Protein AF-A0A845S7J1-F1 (afdb_monomer_lite)

Secondary structure (DSSP, 8-state):
--S-EEEEEE-GGGHHHHHHHHHHHHTSGGGGGSEEEEEESS--HHHHHHHTTTSSEEEE----S---HHHHTT-GGGHHHHHGGGHHHH-

Structure (mmCIF, N/CA/C/O backbone):
data_AF-A0A845S7J1-F1
#
_entry.id   AF-A0A845S7J1-F1
#
loop_
_atom_site.group_PDB
_atom_site.id
_atom_site.type_symbol
_atom_site.label_atom_id
_atom_site.label_alt_id
_atom_site.label_comp_id
_atom_site.label_asym_id
_atom_site.label_entity_id
_atom_site.label_seq_id
_atom_site.pdbx_PDB_ins_code
_atom_site.Cartn_x
_atom_site.Cartn_y
_atom_site.Cartn_z
_atom_site.occupancy
_atom_site.B_iso_or_equiv
_atom_site.auth_seq_id
_atom_site.auth_comp_id
_atom_site.auth_asym_id
_atom_site.auth_atom_id
_atom_site.pdbx_PDB_model_num
ATOM 1 N N . MET A 1 1 ? -6.052 -11.905 6.549 1.00 76.06 1 MET A N 1
ATOM 2 C CA . MET A 1 1 ? -6.646 -10.753 5.843 1.00 76.06 1 MET A CA 1
ATOM 3 C C . MET A 1 1 ? -8.081 -10.603 6.318 1.00 76.06 1 MET A C 1
ATOM 5 O O . MET A 1 1 ? -8.674 -11.620 6.658 1.00 76.06 1 MET A O 1
ATOM 9 N N . LYS A 1 2 ? -8.598 -9.377 6.439 1.00 88.88 2 LYS A N 1
ATOM 10 C CA . LYS A 1 2 ? -10.020 -9.145 6.760 1.00 88.88 2 LYS A CA 1
ATOM 11 C C . LYS A 1 2 ? -10.878 -9.372 5.506 1.00 88.88 2 LYS A C 1
ATOM 13 O O . LYS A 1 2 ? -10.332 -9.410 4.407 1.00 88.88 2 LYS A O 1
ATOM 18 N N . ASP A 1 3 ? -12.200 -9.431 5.658 1.00 90.50 3 ASP A N 1
ATOM 19 C CA . ASP A 1 3 ? -13.141 -9.657 4.543 1.00 90.50 3 ASP A CA 1
ATOM 20 C C . ASP A 1 3 ? -13.065 -8.592 3.440 1.00 90.50 3 ASP A C 1
ATOM 22 O O . ASP A 1 3 ? -13.426 -8.838 2.291 1.00 90.50 3 ASP A O 1
ATOM 26 N N . ARG A 1 4 ? -12.607 -7.384 3.786 1.00 93.81 4 ARG A N 1
ATOM 27 C CA . ARG A 1 4 ? -12.465 -6.256 2.864 1.00 93.81 4 ARG A CA 1
ATOM 28 C C . ARG A 1 4 ? -11.031 -5.763 2.857 1.00 93.81 4 ARG A C 1
ATOM 30 O O . ARG A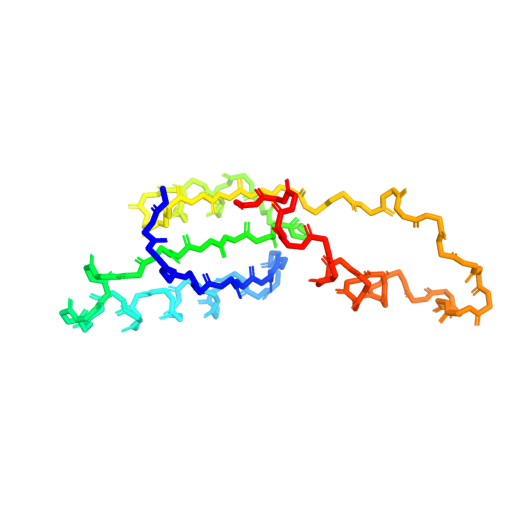 1 4 ? -10.414 -5.617 3.916 1.00 93.81 4 ARG A O 1
ATOM 37 N N . ALA A 1 5 ? -10.541 -5.418 1.672 1.00 95.00 5 ALA A N 1
ATOM 38 C CA . ALA A 1 5 ? -9.241 -4.795 1.511 1.00 95.00 5 ALA A CA 1
ATOM 39 C C . ALA A 1 5 ? -9.287 -3.564 0.611 1.00 95.00 5 ALA A C 1
ATOM 41 O O . ALA A 1 5 ? -9.996 -3.531 -0.393 1.00 95.00 5 ALA A O 1
ATOM 42 N N . ILE A 1 6 ? -8.494 -2.567 0.989 1.00 95.75 6 ILE A N 1
ATOM 43 C CA . ILE A 1 6 ? -8.181 -1.398 0.175 1.00 95.75 6 ILE A CA 1
ATOM 44 C C . ILE A 1 6 ? -6.778 -1.629 -0.373 1.00 95.75 6 ILE A C 1
ATOM 46 O O . ILE A 1 6 ? -5.827 -1.759 0.399 1.00 95.75 6 ILE A O 1
ATOM 50 N N . VAL A 1 7 ? -6.656 -1.694 -1.697 1.00 94.75 7 VAL A N 1
ATOM 51 C CA . VAL A 1 7 ? -5.368 -1.879 -2.370 1.00 94.75 7 VAL A CA 1
ATOM 52 C C . VAL A 1 7 ? -4.977 -0.592 -3.081 1.00 94.75 7 VAL A C 1
ATOM 54 O O . VAL A 1 7 ? -5.769 -0.056 -3.856 1.00 94.75 7 VAL A O 1
ATOM 57 N N . SER A 1 8 ? -3.755 -0.119 -2.845 1.00 94.69 8 SER A N 1
ATOM 58 C CA . SER A 1 8 ? -3.164 1.003 -3.582 1.00 94.69 8 SER A CA 1
ATOM 59 C C . SER A 1 8 ? -1.838 0.593 -4.222 1.00 94.69 8 SER A C 1
ATOM 61 O O . SER A 1 8 ? -1.165 -0.316 -3.738 1.00 94.69 8 SER A O 1
ATOM 63 N N . LEU A 1 9 ? -1.467 1.257 -5.315 1.00 92.25 9 LEU A N 1
ATOM 64 C CA . LEU A 1 9 ? -0.185 1.090 -5.997 1.00 92.25 9 LEU A CA 1
ATOM 65 C C . LEU A 1 9 ? 0.522 2.438 -6.044 1.00 92.25 9 LEU A C 1
ATOM 67 O O . LEU A 1 9 ? -0.078 3.431 -6.453 1.00 92.25 9 LEU A O 1
ATOM 71 N N . ALA A 1 10 ? 1.798 2.461 -5.671 1.00 92.75 10 ALA A N 1
ATOM 72 C CA . ALA A 1 10 ? 2.626 3.654 -5.780 1.00 92.75 10 ALA A CA 1
ATOM 73 C C . ALA A 1 10 ? 4.088 3.296 -6.053 1.00 92.75 10 ALA A C 1
ATOM 75 O O . ALA A 1 10 ? 4.544 2.185 -5.774 1.00 92.75 10 ALA A O 1
ATOM 76 N N . ASP A 1 11 ? 4.812 4.276 -6.580 1.00 93.81 11 ASP A N 1
ATOM 77 C CA . ASP A 1 11 ? 6.267 4.308 -6.617 1.00 93.81 11 ASP A CA 1
ATOM 78 C C . ASP A 1 11 ? 6.787 5.401 -5.666 1.00 93.81 11 ASP A C 1
ATOM 80 O O . ASP A 1 11 ? 6.019 6.111 -5.006 1.00 93.81 11 ASP A O 1
ATOM 84 N N . SER A 1 12 ? 8.108 5.553 -5.607 1.00 96.06 12 SER A N 1
ATOM 85 C CA . SER A 1 12 ? 8.763 6.529 -4.733 1.00 96.06 12 SER A CA 1
ATOM 86 C C . SER A 1 12 ? 8.373 7.990 -4.973 1.00 96.06 12 SER A C 1
ATOM 88 O O . SER A 1 12 ? 8.487 8.785 -4.038 1.00 96.06 12 SER A O 1
ATOM 90 N N . LYS A 1 13 ? 7.884 8.365 -6.165 1.00 96.81 13 LYS A N 1
ATOM 91 C CA . LYS A 1 13 ? 7.471 9.749 -6.466 1.00 96.81 13 LYS A CA 1
ATOM 92 C C . LYS A 1 13 ? 6.147 10.112 -5.806 1.00 96.81 13 LYS A C 1
ATOM 94 O O . LYS A 1 13 ? 5.914 11.281 -5.518 1.00 96.81 13 LYS A O 1
ATOM 99 N N . TYR A 1 14 ? 5.292 9.119 -5.573 1.00 96.44 14 TYR A N 1
ATOM 100 C CA . TYR A 1 14 ? 3.970 9.292 -4.969 1.00 96.44 14 TYR A CA 1
ATOM 101 C C . TYR A 1 14 ? 3.921 8.858 -3.501 1.00 96.44 14 TYR A C 1
ATOM 103 O O . TYR A 1 14 ? 2.838 8.781 -2.925 1.00 96.44 14 TYR A O 1
ATOM 111 N N . PHE A 1 15 ? 5.074 8.581 -2.886 1.00 97.81 15 PHE A N 1
ATOM 112 C CA . PHE A 1 15 ? 5.143 8.071 -1.519 1.00 97.81 15 PHE A CA 1
ATOM 113 C C . PHE A 1 15 ? 4.428 8.965 -0.504 1.00 97.81 15 PHE A C 1
ATOM 115 O O . PHE A 1 15 ? 3.618 8.450 0.257 1.00 97.81 15 PHE A O 1
ATOM 122 N N . GLU A 1 16 ? 4.677 10.277 -0.513 1.00 98.06 16 GLU A N 1
ATOM 123 C CA . GLU A 1 16 ? 4.057 11.185 0.464 1.00 98.06 16 GLU A CA 1
ATOM 124 C C . GLU A 1 16 ? 2.529 11.165 0.351 1.00 98.06 16 GLU A C 1
ATOM 126 O O . GLU A 1 16 ? 1.833 11.004 1.349 1.00 98.06 16 GLU A O 1
ATOM 131 N N . LEU A 1 17 ? 2.004 11.184 -0.879 1.00 98.31 17 LEU A N 1
ATOM 132 C CA . LEU A 1 17 ? 0.566 11.078 -1.129 1.00 98.31 17 LEU A CA 1
ATOM 133 C C . LEU A 1 17 ? -0.001 9.735 -0.648 1.00 98.31 17 LEU A C 1
ATOM 135 O O . LEU A 1 17 ? -1.088 9.686 -0.074 1.00 98.31 17 LEU A O 1
ATOM 139 N N . LEU A 1 18 ? 0.722 8.635 -0.880 1.00 98.31 18 LEU A N 1
ATOM 140 C CA . LEU A 1 18 ? 0.313 7.319 -0.395 1.00 98.31 18 LEU A CA 1
ATOM 141 C C . LEU A 1 18 ? 0.310 7.268 1.139 1.00 98.31 18 LEU A C 1
ATOM 143 O O . LEU A 1 18 ? -0.618 6.723 1.736 1.00 98.31 18 LEU A O 1
ATOM 147 N N . ASN A 1 19 ? 1.344 7.815 1.770 1.00 98.44 19 ASN A N 1
ATOM 148 C CA . ASN A 1 19 ? 1.501 7.824 3.215 1.00 98.44 19 ASN A CA 1
ATOM 149 C C . ASN A 1 19 ? 0.391 8.650 3.887 1.00 98.44 19 ASN A C 1
ATOM 151 O O . ASN A 1 19 ? -0.247 8.158 4.818 1.00 98.44 19 ASN A O 1
ATOM 155 N N . GLU A 1 20 ? 0.083 9.838 3.357 1.00 98.38 20 GLU A N 1
ATOM 156 C CA . GLU A 1 20 ? -1.037 10.665 3.826 1.00 98.38 20 GLU A CA 1
ATOM 157 C C . GLU A 1 20 ? -2.398 9.994 3.607 1.00 98.38 20 GLU A C 1
ATOM 159 O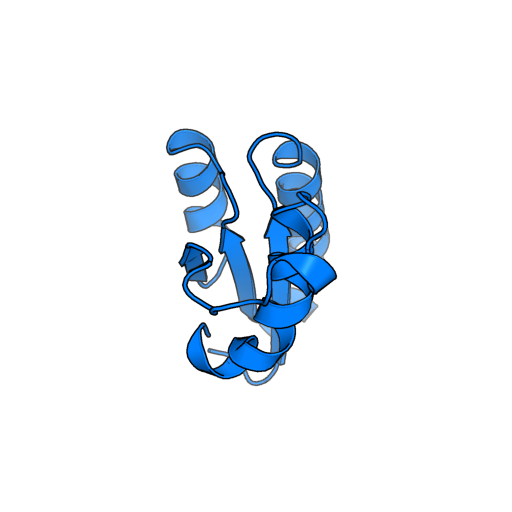 O . GLU A 1 20 ? -3.262 10.054 4.483 1.00 98.38 20 GLU A O 1
ATOM 164 N N . LEU A 1 21 ? -2.600 9.304 2.478 1.00 98.25 21 LEU A N 1
ATOM 165 C CA . LEU A 1 21 ? -3.820 8.529 2.235 1.00 98.25 21 LEU A CA 1
ATOM 166 C C . LEU A 1 21 ? -4.013 7.445 3.304 1.00 98.25 21 LEU A C 1
ATOM 168 O O . LEU A 1 21 ? -5.120 7.268 3.812 1.00 98.25 21 LEU A O 1
ATOM 172 N N . ILE A 1 22 ? -2.950 6.719 3.650 1.00 98.25 22 ILE A N 1
ATOM 173 C CA . ILE A 1 22 ? -3.003 5.675 4.679 1.00 98.25 22 ILE A CA 1
ATOM 174 C C . ILE A 1 22 ? -3.323 6.289 6.041 1.00 98.25 22 ILE A C 1
ATOM 176 O O . ILE A 1 22 ? -4.210 5.786 6.729 1.00 98.25 22 ILE A O 1
ATOM 180 N N . ASP A 1 23 ? -2.666 7.391 6.404 1.00 98.38 23 ASP A N 1
ATOM 181 C CA . ASP A 1 23 ? -2.931 8.094 7.664 1.00 98.38 23 ASP A CA 1
ATOM 182 C C . ASP A 1 23 ? -4.373 8.620 7.726 1.00 98.38 23 ASP A C 1
ATOM 184 O O . ASP A 1 23 ? -5.045 8.486 8.751 1.00 98.38 23 ASP A O 1
ATOM 188 N N . SER A 1 24 ? -4.895 9.126 6.605 1.00 98.25 24 SER A N 1
ATOM 189 C CA . SER A 1 24 ? -6.294 9.532 6.480 1.00 98.25 24 SER A CA 1
ATOM 190 C C . SER A 1 24 ? -7.244 8.355 6.705 1.00 98.25 24 SER A C 1
ATOM 192 O O . SER A 1 24 ? -8.157 8.474 7.520 1.00 98.25 24 SER A O 1
ATOM 194 N N . ILE A 1 25 ? -7.015 7.200 6.071 1.00 97.88 25 ILE A N 1
ATOM 195 C CA . ILE A 1 25 ? -7.848 6.000 6.265 1.00 97.88 25 ILE A CA 1
ATOM 196 C C . ILE A 1 25 ? -7.812 5.547 7.730 1.00 97.88 25 ILE A C 1
ATOM 198 O O . ILE A 1 25 ? -8.865 5.291 8.314 1.00 97.88 25 ILE A O 1
ATOM 202 N N . LEU A 1 26 ? -6.622 5.474 8.334 1.00 97.38 26 LEU A N 1
ATOM 203 C CA . LEU A 1 26 ? -6.432 5.024 9.717 1.00 97.38 26 LEU A CA 1
ATOM 204 C C . LEU A 1 26 ? -7.060 5.965 10.755 1.00 97.38 26 LEU A C 1
ATOM 206 O O . LEU A 1 26 ? -7.345 5.532 11.870 1.00 97.38 26 LEU A O 1
ATOM 210 N N . SER A 1 27 ? -7.328 7.226 10.402 1.00 98.00 27 SER A N 1
ATOM 211 C CA . SER A 1 27 ? -8.017 8.170 11.292 1.00 98.00 27 SER A CA 1
ATOM 212 C C . SER A 1 27 ? -9.484 7.799 11.574 1.00 98.00 27 SER A C 1
ATOM 214 O O . SER A 1 27 ? -10.067 8.271 12.553 1.00 98.00 27 SER A O 1
ATOM 216 N N . PHE A 1 28 ? -10.084 6.924 10.758 1.00 97.62 28 PHE A N 1
ATOM 217 C CA . PHE A 1 28 ? -11.458 6.456 10.930 1.00 97.62 28 PHE A CA 1
ATOM 218 C C . PHE A 1 28 ? -11.500 5.112 11.663 1.00 97.62 28 PHE A C 1
ATOM 220 O O . PHE A 1 28 ? -10.776 4.182 11.310 1.00 97.62 28 PHE A O 1
ATOM 227 N N . LYS A 1 29 ? -12.425 4.955 12.623 1.00 96.69 29 LYS A N 1
ATOM 228 C CA . LYS A 1 29 ? -12.622 3.687 13.361 1.00 96.69 29 LYS A CA 1
ATOM 229 C C . LYS A 1 29 ? -12.920 2.496 12.448 1.00 96.69 29 LYS A C 1
ATOM 231 O O . LYS A 1 29 ? -12.477 1.386 12.712 1.00 96.69 29 LYS A O 1
ATOM 236 N N . ASP A 1 30 ? -13.615 2.727 11.335 1.00 94.00 30 ASP A N 1
ATOM 237 C CA . ASP A 1 30 ? -13.947 1.671 10.371 1.00 94.00 30 ASP A CA 1
ATOM 238 C C . ASP A 1 30 ? -12.714 1.034 9.711 1.00 94.00 30 ASP A C 1
ATOM 240 O O . ASP A 1 30 ? -12.812 -0.073 9.168 1.00 94.00 30 ASP A O 1
ATOM 244 N N . SER A 1 31 ? -11.545 1.682 9.795 1.00 94.88 31 SER A N 1
ATOM 245 C CA . SER A 1 31 ? -10.274 1.118 9.334 1.00 94.88 31 SER A CA 1
ATOM 246 C C . SER A 1 31 ? -9.901 -0.177 10.071 1.00 94.88 31 SER A C 1
ATOM 248 O O . SER A 1 31 ? -9.296 -1.085 9.489 1.00 94.88 31 SER A O 1
ATOM 250 N N . GLU A 1 32 ? -10.375 -0.351 11.309 1.00 94.19 32 GLU A N 1
ATOM 251 C CA . GLU A 1 32 ? -10.232 -1.588 12.081 1.00 94.19 32 GLU A CA 1
ATOM 252 C C . GLU A 1 32 ? -10.894 -2.792 11.391 1.00 94.19 32 GLU A C 1
ATOM 254 O O . GLU A 1 32 ? -10.492 -3.927 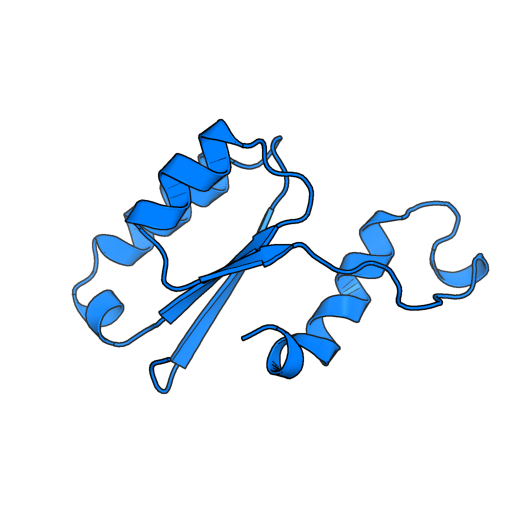11.638 1.00 94.19 32 GLU A O 1
ATOM 259 N N . ASN A 1 33 ? -11.788 -2.572 10.423 1.00 95.81 33 ASN A N 1
ATOM 260 C CA . ASN A 1 33 ? -12.495 -3.622 9.685 1.00 95.81 33 ASN A CA 1
ATOM 261 C C . ASN A 1 33 ? -12.019 -3.821 8.233 1.00 95.81 33 ASN A C 1
ATOM 263 O O . ASN A 1 33 ? -12.626 -4.611 7.505 1.00 95.81 33 ASN A O 1
ATOM 267 N N . VAL A 1 34 ? -10.955 -3.139 7.791 1.00 96.25 34 VAL A N 1
ATOM 268 C CA . VAL A 1 34 ? -10.378 -3.312 6.439 1.00 96.25 34 VAL A CA 1
ATOM 269 C C . VAL A 1 34 ? -8.874 -3.594 6.489 1.00 96.25 34 VAL A C 1
ATOM 271 O O . VAL A 1 34 ? -8.175 -3.162 7.406 1.00 96.25 34 VAL A O 1
ATOM 274 N N . SER A 1 35 ? -8.366 -4.386 5.549 1.00 96.94 35 SER A N 1
ATOM 275 C CA . SER A 1 35 ? -6.925 -4.576 5.347 1.00 96.94 35 SER A CA 1
ATOM 276 C C . SER A 1 35 ? -6.420 -3.543 4.339 1.00 96.94 35 SER A C 1
ATOM 278 O O . SER A 1 35 ? -6.965 -3.442 3.245 1.00 96.94 35 SER A O 1
ATOM 280 N N . ILE A 1 36 ? -5.382 -2.781 4.683 1.00 97.44 36 ILE A N 1
ATOM 281 C CA . ILE A 1 36 ? -4.711 -1.882 3.733 1.00 97.44 36 ILE A CA 1
ATOM 282 C C . ILE A 1 36 ? -3.540 -2.643 3.112 1.00 97.44 36 ILE A C 1
ATOM 284 O O . ILE A 1 36 ? -2.705 -3.184 3.838 1.00 97.44 36 ILE A O 1
ATOM 288 N N . CYS A 1 37 ? -3.486 -2.699 1.788 1.00 96.50 37 CYS A N 1
ATOM 289 C CA . CYS A 1 37 ? -2.521 -3.488 1.030 1.00 96.50 37 CYS A CA 1
ATOM 290 C C . CYS A 1 37 ? -1.834 -2.614 -0.023 1.00 96.50 37 CYS A C 1
ATOM 292 O O . CYS A 1 37 ? -2.508 -1.874 -0.740 1.00 96.50 37 CYS A O 1
ATOM 294 N N . ILE A 1 38 ? -0.510 -2.706 -0.139 1.00 96.31 38 ILE A N 1
ATOM 295 C CA . ILE A 1 38 ? 0.267 -1.889 -1.080 1.00 96.31 38 ILE A CA 1
ATOM 296 C C . ILE A 1 38 ? 0.923 -2.773 -2.130 1.00 96.31 38 ILE A C 1
ATOM 298 O O . ILE A 1 38 ? 1.670 -3.695 -1.802 1.00 96.31 38 ILE A O 1
ATOM 302 N N . LEU A 1 39 ? 0.658 -2.471 -3.397 1.00 93.44 39 LEU A N 1
ATOM 303 C CA . LEU A 1 39 ? 1.379 -3.029 -4.529 1.00 93.44 39 LEU A CA 1
ATOM 304 C C . LEU A 1 39 ? 2.534 -2.079 -4.875 1.00 93.44 39 LEU A C 1
ATOM 306 O O . LEU A 1 39 ? 2.331 -1.009 -5.443 1.00 93.44 39 LEU A O 1
ATOM 310 N N . ASP A 1 40 ? 3.743 -2.452 -4.476 1.00 93.12 40 ASP A N 1
ATOM 311 C CA . ASP A 1 40 ? 4.957 -1.658 -4.651 1.00 93.12 40 ASP A CA 1
ATOM 312 C C . ASP A 1 40 ? 5.414 -1.670 -6.121 1.00 93.12 40 ASP A C 1
ATOM 314 O O . ASP A 1 40 ? 5.791 -2.716 -6.658 1.00 93.12 40 ASP A O 1
ATOM 318 N N . ALA A 1 41 ? 5.390 -0.500 -6.764 1.00 90.19 41 ALA A N 1
ATOM 319 C CA . ALA A 1 41 ? 5.826 -0.294 -8.145 1.00 90.19 41 ALA A CA 1
ATOM 320 C C . ALA A 1 41 ? 7.212 0.370 -8.269 1.00 90.19 41 ALA A C 1
ATOM 322 O O . ALA A 1 41 ? 7.629 0.690 -9.383 1.00 90.19 41 ALA A O 1
ATOM 323 N N . GLY A 1 42 ? 7.931 0.580 -7.163 1.00 92.44 42 GLY A N 1
ATOM 324 C CA . GLY A 1 42 ? 9.221 1.279 -7.155 1.00 92.44 42 GLY A CA 1
ATOM 325 C C . GLY A 1 42 ? 9.420 2.202 -5.952 1.00 92.44 42 GLY A C 1
ATOM 326 O O . GLY A 1 42 ? 9.963 3.301 -6.107 1.00 92.44 42 GLY A O 1
ATOM 327 N N . LEU A 1 43 ? 8.931 1.800 -4.781 1.00 96.00 43 LEU A N 1
ATOM 328 C CA . LEU A 1 43 ? 9.183 2.455 -3.503 1.00 96.00 43 LEU A CA 1
ATOM 329 C C . LEU A 1 43 ? 10.628 2.216 -3.055 1.00 96.00 43 LEU A C 1
ATOM 331 O O . LEU A 1 43 ? 11.245 1.191 -3.355 1.00 96.00 43 LEU A O 1
ATOM 335 N N . GLN A 1 44 ? 11.173 3.180 -2.323 1.00 97.62 44 GLN A N 1
ATOM 336 C CA . GLN A 1 44 ? 12.492 3.048 -1.716 1.00 97.62 44 GLN A CA 1
ATOM 337 C C . GLN A 1 44 ? 12.425 2.243 -0.410 1.00 97.62 44 GLN A C 1
ATOM 339 O O . GLN A 1 44 ? 11.386 2.144 0.243 1.00 97.62 44 GLN A O 1
ATOM 344 N N . SER A 1 45 ? 13.544 1.643 -0.008 1.00 97.25 45 SER A N 1
ATOM 345 C CA . SER A 1 45 ? 13.595 0.750 1.159 1.00 97.25 45 SER A CA 1
ATOM 346 C C . SER A 1 45 ? 13.235 1.440 2.480 1.00 97.25 45 SER A C 1
ATOM 348 O O . SER A 1 45 ? 12.708 0.806 3.390 1.00 97.25 45 SER A O 1
ATOM 350 N N . ASP A 1 46 ? 13.548 2.724 2.618 1.00 97.81 46 ASP A N 1
ATOM 351 C CA . ASP A 1 46 ? 13.166 3.563 3.756 1.00 97.81 46 ASP A CA 1
ATOM 352 C C . ASP A 1 46 ? 11.660 3.860 3.764 1.00 97.81 46 ASP A C 1
ATOM 354 O O . ASP A 1 46 ? 11.016 3.710 4.802 1.00 97.81 46 ASP A O 1
ATOM 358 N N . GLN A 1 47 ? 11.086 4.170 2.601 1.00 98.12 47 GLN A N 1
ATOM 359 C CA . GLN A 1 47 ? 9.648 4.365 2.405 1.00 98.12 47 GLN A CA 1
ATOM 360 C C . GLN A 1 47 ? 8.857 3.100 2.765 1.00 98.12 47 GLN A C 1
ATOM 362 O O . GLN A 1 47 ? 7.886 3.163 3.519 1.00 98.12 47 GLN A O 1
ATOM 367 N N . ILE A 1 48 ? 9.311 1.929 2.307 1.00 97.88 48 ILE A N 1
ATOM 368 C CA . ILE A 1 48 ? 8.693 0.633 2.632 1.00 97.88 48 ILE A CA 1
ATOM 369 C C . ILE A 1 48 ? 8.657 0.415 4.150 1.00 97.88 48 ILE A C 1
ATOM 371 O O . ILE A 1 48 ? 7.595 0.119 4.694 1.00 97.88 48 ILE A O 1
ATOM 375 N N . LYS A 1 49 ? 9.768 0.664 4.859 1.00 98.06 49 LYS A N 1
ATOM 376 C CA . LYS A 1 49 ? 9.838 0.529 6.329 1.00 98.06 49 LYS A CA 1
ATOM 377 C C . LYS A 1 49 ? 8.867 1.443 7.077 1.00 98.06 49 LYS A C 1
ATOM 379 O O . LYS A 1 49 ? 8.475 1.127 8.202 1.00 98.06 49 LYS A O 1
ATOM 384 N N . VAL A 1 50 ? 8.521 2.600 6.510 1.00 98.12 50 VAL A N 1
ATOM 385 C CA . VAL A 1 50 ? 7.491 3.484 7.078 1.00 98.12 50 VAL A CA 1
ATOM 386 C C . VAL A 1 50 ? 6.111 2.852 6.910 1.00 98.12 50 VAL A C 1
ATOM 388 O O . VAL A 1 50 ? 5.355 2.775 7.879 1.00 98.12 50 VAL A O 1
ATOM 391 N N . LEU A 1 51 ? 5.802 2.356 5.711 1.00 98.06 51 LEU A N 1
ATOM 392 C CA . LEU A 1 51 ? 4.497 1.783 5.380 1.00 98.06 51 LEU A CA 1
ATOM 393 C C . LEU A 1 51 ? 4.232 0.451 6.090 1.00 98.06 51 LEU A C 1
ATOM 395 O O . LEU A 1 51 ? 3.111 0.231 6.543 1.00 98.06 51 LEU A O 1
ATOM 399 N N . GLU A 1 52 ? 5.242 -0.409 6.254 1.00 97.38 52 GLU A N 1
ATOM 400 C CA . GLU A 1 52 ? 5.133 -1.716 6.934 1.00 97.38 52 GLU A CA 1
ATOM 401 C C . GLU A 1 52 ? 4.564 -1.610 8.355 1.00 97.38 52 GLU A C 1
ATOM 403 O O . GLU A 1 52 ? 3.929 -2.539 8.845 1.00 97.38 52 GLU A O 1
ATOM 408 N N . LYS A 1 53 ? 4.753 -0.462 9.013 1.00 97.44 53 LYS A N 1
ATOM 409 C CA . LYS A 1 53 ? 4.224 -0.201 10.358 1.00 97.44 53 LYS A CA 1
ATOM 410 C C . LYS A 1 53 ? 2.732 0.144 10.368 1.00 97.44 53 LYS A C 1
ATOM 412 O O . LYS A 1 53 ? 2.127 0.141 11.435 1.00 97.44 53 LYS A O 1
ATOM 417 N N . LYS A 1 54 ? 2.162 0.499 9.212 1.00 97.06 54 LYS A N 1
ATOM 418 C CA . LYS A 1 54 ? 0.811 1.063 9.063 1.00 97.06 54 LYS A CA 1
ATOM 419 C C . LYS A 1 54 ? -0.148 0.151 8.297 1.00 97.06 54 LYS A C 1
ATOM 421 O O . LYS A 1 54 ? -1.358 0.239 8.489 1.00 97.06 54 LYS A O 1
ATOM 426 N N . VAL A 1 55 ? 0.367 -0.695 7.404 1.00 97.50 55 VAL A N 1
ATOM 427 C CA . VAL A 1 55 ? -0.444 -1.491 6.468 1.00 97.50 55 VAL A CA 1
ATOM 428 C C . VAL A 1 55 ? -0.365 -2.987 6.763 1.00 97.50 55 VAL A C 1
ATOM 430 O O . VAL A 1 55 ? 0.515 -3.455 7.476 1.00 97.50 55 VAL A O 1
ATOM 433 N N . TYR A 1 56 ? -1.294 -3.761 6.202 1.00 96.88 56 TYR A N 1
ATOM 434 C CA . TYR A 1 56 ? -1.350 -5.207 6.409 1.00 96.88 56 TYR A CA 1
ATOM 435 C C . TYR A 1 56 ? -0.270 -5.956 5.622 1.00 96.88 56 TYR A C 1
ATOM 437 O O . TYR A 1 56 ? 0.355 -6.875 6.146 1.00 96.88 56 TYR A O 1
ATOM 445 N N . LYS A 1 57 ? -0.080 -5.601 4.345 1.00 96.06 57 LYS A N 1
ATOM 446 C CA . LYS A 1 57 ? 0.858 -6.293 3.456 1.00 96.06 57 LYS A CA 1
ATOM 447 C C . LYS A 1 57 ? 1.353 -5.363 2.357 1.00 96.06 57 LYS A C 1
ATOM 449 O O . LYS A 1 57 ? 0.570 -4.612 1.776 1.00 96.06 57 LYS A O 1
ATOM 454 N N . ILE A 1 58 ? 2.639 -5.467 2.041 1.00 96.44 58 ILE A N 1
ATOM 455 C CA . ILE A 1 58 ? 3.265 -4.821 0.888 1.00 96.44 58 ILE A CA 1
ATOM 456 C C . ILE A 1 58 ? 3.795 -5.926 -0.016 1.00 96.44 58 ILE A C 1
ATOM 458 O O . ILE A 1 58 ? 4.470 -6.843 0.452 1.00 96.44 58 ILE A O 1
ATOM 462 N N . VAL A 1 59 ? 3.458 -5.873 -1.299 1.00 93.38 59 VAL A N 1
ATOM 463 C CA . VAL A 1 59 ? 3.914 -6.851 -2.286 1.00 93.38 59 VAL A CA 1
ATOM 464 C C . VAL A 1 59 ? 4.510 -6.114 -3.463 1.00 93.38 59 VAL A C 1
ATOM 466 O O . VAL A 1 59 ? 3.896 -5.194 -3.990 1.00 93.38 59 VAL A O 1
ATOM 469 N N . LYS A 1 60 ? 5.701 -6.525 -3.894 1.00 89.31 60 LYS A N 1
ATOM 470 C CA . LYS A 1 60 ? 6.322 -5.969 -5.092 1.00 89.31 60 LYS A CA 1
ATOM 471 C C . LYS A 1 60 ? 5.531 -6.382 -6.328 1.00 89.31 60 LYS A C 1
ATOM 473 O O . LYS A 1 60 ? 5.259 -7.570 -6.519 1.00 89.31 60 LYS A O 1
ATOM 478 N N . ALA A 1 61 ? 5.183 -5.413 -7.167 1.00 83.19 61 ALA A N 1
ATOM 479 C CA . ALA A 1 61 ? 4.527 -5.663 -8.437 1.00 83.19 61 ALA A CA 1
ATOM 480 C C . ALA A 1 61 ? 5.422 -6.557 -9.302 1.00 83.19 61 ALA A C 1
ATOM 482 O O . ALA A 1 61 ? 6.556 -6.194 -9.629 1.00 83.19 61 ALA A O 1
ATOM 483 N N . LYS A 1 62 ? 4.920 -7.739 -9.670 1.00 72.38 62 LYS A N 1
ATOM 484 C CA . LYS A 1 62 ? 5.580 -8.587 -10.660 1.00 72.38 62 LYS A CA 1
ATOM 485 C C . LYS A 1 62 ? 5.080 -8.157 -12.033 1.00 72.38 62 LYS A C 1
ATOM 487 O O . LYS A 1 62 ? 3.916 -8.350 -12.373 1.00 72.38 62 LYS A O 1
ATOM 492 N N . TRP A 1 63 ? 5.964 -7.539 -12.808 1.00 69.88 63 TRP A N 1
ATOM 493 C CA . TRP A 1 63 ? 5.676 -7.092 -14.174 1.00 69.88 63 TRP A CA 1
ATOM 494 C C . TRP A 1 63 ? 5.882 -8.183 -15.227 1.00 69.88 63 TRP A C 1
ATOM 496 O O . TRP A 1 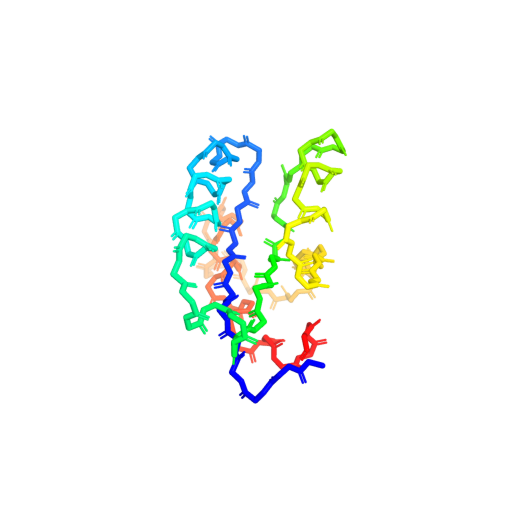63 ? 5.755 -7.894 -16.416 1.00 69.88 63 TRP A O 1
ATOM 506 N N . ASP A 1 64 ? 6.144 -9.420 -14.797 1.00 60.91 64 ASP A N 1
ATOM 507 C CA . ASP A 1 64 ? 6.388 -10.600 -15.642 1.00 60.91 64 ASP A CA 1
ATOM 508 C C . ASP A 1 64 ? 5.136 -11.098 -16.382 1.00 60.91 64 ASP A C 1
ATOM 510 O O . ASP A 1 64 ? 5.057 -12.242 -16.819 1.00 60.91 64 ASP A O 1
ATOM 514 N N . ILE A 1 65 ? 4.134 -10.237 -16.544 1.00 66.75 65 ILE A N 1
ATOM 515 C CA . ILE A 1 65 ? 3.038 -10.481 -17.466 1.00 66.75 65 ILE A CA 1
ATOM 516 C C . ILE A 1 65 ? 3.560 -10.102 -18.848 1.00 66.75 65 ILE A C 1
ATOM 518 O O . ILE A 1 65 ? 3.871 -8.935 -19.114 1.00 66.75 65 ILE A O 1
ATOM 522 N N . GLU A 1 66 ? 3.659 -11.092 -19.728 1.00 70.31 66 GLU A N 1
ATOM 523 C CA . GLU A 1 66 ? 4.031 -10.882 -21.120 1.00 70.31 66 GLU A CA 1
ATOM 524 C C . GLU A 1 66 ? 2.908 -10.091 -21.812 1.00 70.31 66 GLU A C 1
ATOM 526 O O . GLU A 1 66 ? 1.873 -10.618 -22.224 1.00 70.31 66 GLU A O 1
ATOM 531 N N . VAL A 1 67 ? 3.061 -8.767 -21.853 1.00 75.00 67 VAL A N 1
ATOM 532 C CA . VAL A 1 67 ? 2.134 -7.872 -22.545 1.00 75.00 67 VAL A CA 1
ATOM 533 C C . VAL A 1 67 ? 2.738 -7.552 -23.908 1.00 75.00 67 VAL A C 1
ATOM 535 O O . VAL A 1 67 ? 3.843 -7.014 -23.939 1.00 75.00 67 VAL A O 1
ATOM 538 N N . PRO A 1 68 ? 2.028 -7.811 -25.022 1.00 82.00 68 PRO A N 1
ATOM 539 C CA . PRO A 1 68 ? 2.545 -7.509 -26.349 1.00 82.00 68 PRO A CA 1
ATOM 540 C C . PRO A 1 68 ? 3.009 -6.054 -26.483 1.00 82.00 68 PRO A C 1
ATOM 542 O O . PRO A 1 68 ? 2.282 -5.133 -26.092 1.00 82.00 68 PRO A O 1
ATOM 545 N N . ASP A 1 69 ? 4.167 -5.840 -27.110 1.00 79.81 69 ASP A N 1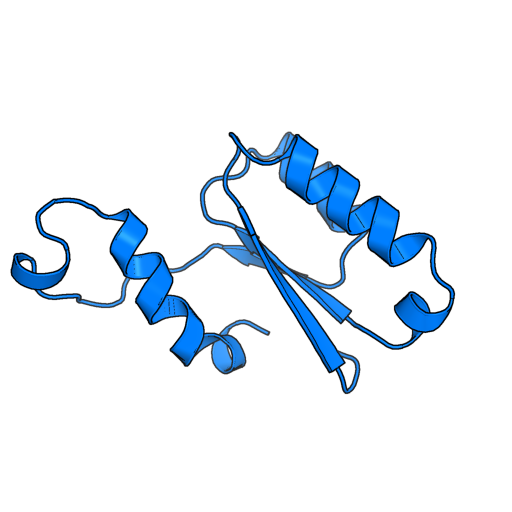
ATOM 546 C CA . ASP A 1 69 ? 4.802 -4.519 -27.228 1.00 79.81 69 ASP A CA 1
ATOM 547 C C . ASP A 1 69 ? 3.887 -3.459 -27.856 1.00 79.81 69 ASP A C 1
ATOM 549 O O . ASP A 1 69 ? 3.870 -2.295 -27.443 1.00 79.81 69 ASP A O 1
ATOM 553 N N . TYR A 1 70 ? 3.035 -3.867 -28.801 1.00 84.88 70 TYR A N 1
ATOM 554 C CA . TYR A 1 70 ? 2.069 -2.972 -29.443 1.00 84.88 70 TYR A CA 1
ATOM 555 C C . TYR A 1 70 ? 0.997 -2.428 -28.478 1.00 84.88 70 TYR A C 1
ATOM 557 O O . TYR A 1 70 ? 0.406 -1.379 -28.757 1.00 84.88 70 TYR A O 1
ATOM 565 N N . LYS A 1 71 ? 0.731 -3.108 -27.350 1.00 79.56 71 LYS A N 1
ATOM 566 C CA . LYS A 1 71 ? -0.220 -2.659 -26.316 1.00 79.56 71 LYS A CA 1
ATOM 567 C C . LYS A 1 71 ? 0.417 -1.663 -25.351 1.00 79.56 71 LYS A C 1
ATOM 569 O O . LYS A 1 71 ? -0.246 -0.710 -24.946 1.00 79.56 71 LYS A O 1
ATOM 574 N N . ILE A 1 72 ? 1.692 -1.857 -25.011 1.00 81.50 72 ILE A N 1
ATOM 575 C CA . ILE A 1 72 ? 2.427 -0.946 -24.122 1.00 81.50 72 ILE A CA 1
ATOM 576 C C . ILE A 1 72 ? 2.952 0.282 -24.871 1.00 81.50 72 ILE A C 1
ATOM 578 O O . ILE A 1 72 ? 3.037 1.351 -24.275 1.00 81.50 72 ILE A O 1
ATOM 582 N N . LYS A 1 73 ? 3.250 0.186 -26.176 1.00 82.62 73 LYS A N 1
ATOM 583 C CA . LYS A 1 73 ? 3.787 1.293 -26.996 1.00 82.62 73 LYS A CA 1
ATOM 584 C C . LYS A 1 73 ? 4.956 2.024 -26.306 1.00 82.62 73 LYS A C 1
ATOM 586 O O . LYS A 1 73 ? 4.975 3.252 -26.258 1.00 82.62 73 LYS A O 1
ATOM 591 N N . GLY A 1 74 ? 5.867 1.266 -25.689 1.00 77.81 74 GLY A N 1
ATOM 592 C CA . GLY A 1 74 ? 7.008 1.795 -24.923 1.00 77.81 74 GLY A CA 1
ATOM 593 C C . GLY A 1 74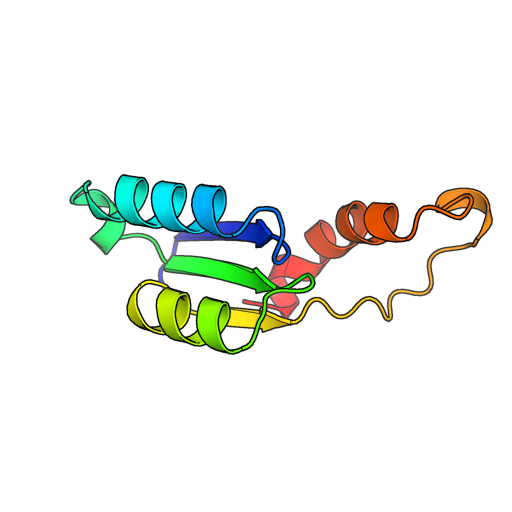 ? 6.671 2.383 -23.544 1.00 77.81 74 GLY A C 1
ATOM 594 O O . GLY A 1 74 ? 7.555 2.888 -22.861 1.00 77.81 74 GLY A O 1
ATOM 595 N N . ARG A 1 75 ? 5.409 2.330 -23.103 1.00 79.62 75 ARG A N 1
ATOM 596 C CA . ARG A 1 75 ? 4.962 2.798 -21.784 1.00 79.62 75 ARG A CA 1
ATOM 597 C C . ARG A 1 75 ? 4.798 1.621 -20.833 1.00 79.62 75 ARG A C 1
ATOM 599 O O . ARG A 1 75 ? 3.711 1.056 -20.716 1.00 79.62 75 ARG A O 1
ATOM 606 N N . GLU A 1 76 ? 5.870 1.270 -20.134 1.00 72.88 76 GLU A N 1
ATOM 607 C CA . GLU A 1 76 ? 5.879 0.129 -19.207 1.00 72.88 76 GLU A CA 1
ATOM 608 C C . GLU A 1 76 ? 4.821 0.233 -18.104 1.00 72.88 76 GLU A C 1
ATOM 610 O O . GLU A 1 76 ? 4.208 -0.770 -17.744 1.00 72.88 76 GLU A O 1
ATOM 615 N N . TRP A 1 77 ? 4.508 1.450 -17.646 1.00 72.62 77 TRP A N 1
ATOM 616 C CA . TRP A 1 77 ? 3.470 1.692 -16.641 1.00 72.62 77 TRP A CA 1
ATOM 617 C C . TRP A 1 77 ? 2.080 1.195 -17.065 1.00 72.62 77 TRP A C 1
ATOM 619 O O . TRP A 1 77 ? 1.248 0.946 -16.199 1.00 72.62 77 TRP A O 1
ATOM 629 N N . LEU A 1 78 ? 1.803 0.978 -18.360 1.00 76.38 78 LEU A N 1
ATOM 630 C CA . LEU A 1 78 ? 0.534 0.386 -18.805 1.00 76.38 78 LEU A CA 1
ATOM 631 C C . LEU A 1 78 ? 0.367 -1.071 -18.355 1.00 76.38 78 LEU A C 1
ATOM 633 O O . LEU A 1 78 ? -0.768 -1.538 -18.250 1.00 76.38 78 LEU A O 1
ATOM 637 N N . LYS A 1 79 ? 1.456 -1.772 -18.014 1.00 74.75 79 LYS A N 1
ATOM 638 C CA . LYS A 1 79 ? 1.384 -3.105 -17.397 1.00 74.75 79 LYS A CA 1
ATOM 639 C C . LYS A 1 79 ? 0.680 -3.060 -16.028 1.00 74.75 79 LYS A C 1
ATOM 641 O O . LYS A 1 79 ? 0.016 -4.029 -15.667 1.00 74.75 79 LYS A O 1
ATOM 646 N N . SER A 1 80 ? 0.695 -1.917 -15.324 1.00 72.94 80 SER A N 1
ATOM 647 C CA . SER A 1 80 ? -0.088 -1.695 -14.084 1.00 72.94 80 SER A CA 1
ATOM 648 C C . SER A 1 80 ? -1.596 -1.809 -14.278 1.00 72.94 80 SER A C 1
ATOM 650 O O . SER A 1 80 ? -2.324 -2.162 -13.355 1.00 72.94 80 SER A O 1
ATOM 652 N N . GLN A 1 81 ? -2.088 -1.579 -15.494 1.00 74.19 81 GLN A N 1
ATOM 653 C CA . GLN A 1 81 ? -3.507 -1.752 -15.779 1.00 74.19 81 GLN A CA 1
ATOM 654 C C . GLN A 1 81 ? -3.905 -3.229 -15.778 1.00 74.19 81 GLN A C 1
ATOM 656 O O . GLN A 1 81 ? -5.044 -3.557 -15.456 1.00 74.19 81 GLN A O 1
ATOM 661 N N . VAL A 1 82 ? -2.961 -4.108 -16.117 1.00 74.94 82 VAL A N 1
ATOM 662 C CA . VAL A 1 82 ? -3.169 -5.552 -16.219 1.00 74.94 82 VAL A CA 1
ATOM 663 C C . VAL A 1 82 ? -2.985 -6.228 -14.859 1.00 74.94 82 VAL A C 1
ATOM 665 O O . VAL A 1 82 ? -3.714 -7.167 -14.556 1.00 74.94 82 VAL A O 1
ATOM 668 N N . SER A 1 83 ? -2.105 -5.708 -13.992 1.00 74.31 83 SER A N 1
ATOM 669 C CA . SER A 1 83 ? -1.872 -6.271 -12.650 1.00 74.31 83 SER A CA 1
ATOM 670 C C . SER A 1 83 ? -3.120 -6.279 -11.760 1.00 74.31 83 SER A C 1
ATOM 672 O O . SER A 1 83 ? -3.231 -7.132 -10.882 1.00 74.31 83 SER A O 1
ATOM 674 N N . ARG A 1 84 ? -4.099 -5.400 -12.025 1.00 78.00 84 ARG A N 1
ATOM 675 C CA . ARG A 1 84 ? -5.391 -5.374 -11.317 1.00 78.00 84 ARG A CA 1
ATOM 676 C C . ARG A 1 84 ? -6.167 -6.691 -11.408 1.00 78.00 84 ARG A C 1
ATOM 678 O O . ARG A 1 84 ? -6.839 -7.052 -10.448 1.00 78.00 84 ARG A O 1
ATOM 685 N N . ALA A 1 85 ? -6.061 -7.416 -12.523 1.00 80.75 85 ALA A N 1
ATOM 686 C CA . ALA A 1 85 ? -6.724 -8.713 -12.681 1.00 80.75 85 ALA A CA 1
ATOM 687 C C . ALA A 1 85 ? -6.141 -9.797 -11.754 1.00 80.75 85 ALA A C 1
ATOM 689 O O . ALA A 1 85 ? -6.832 -10.749 -11.414 1.00 80.75 85 ALA A O 1
ATOM 690 N N . PHE A 1 86 ? -4.895 -9.615 -11.311 1.00 83.06 86 PHE A N 1
ATOM 691 C CA . PHE A 1 86 ? -4.132 -10.582 -10.522 1.00 83.06 86 PHE A CA 1
ATOM 692 C C . PHE A 1 86 ? -4.077 -10.216 -9.035 1.00 83.06 86 PHE A C 1
ATOM 694 O O . PHE A 1 86 ? -3.371 -10.864 -8.271 1.00 83.06 86 PHE A O 1
ATOM 701 N N . LEU A 1 87 ? -4.816 -9.192 -8.587 1.00 85.81 87 LEU A N 1
ATOM 702 C CA . LEU A 1 87 ? -4.875 -8.808 -7.170 1.00 85.81 87 LEU A CA 1
ATOM 703 C C . LEU A 1 87 ? -5.161 -9.981 -6.212 1.00 85.81 87 LEU A C 1
ATOM 705 O O . LEU A 1 87 ? -4.493 -10.020 -5.177 1.00 85.81 87 LEU A O 1
ATOM 709 N N . PRO A 1 88 ? -6.043 -10.952 -6.542 1.00 86.50 88 PRO A N 1
ATOM 710 C CA . PRO A 1 88 ? -6.259 -12.133 -5.699 1.00 86.50 88 PRO A CA 1
ATOM 711 C C . PRO A 1 88 ? -5.033 -13.045 -5.535 1.00 86.50 88 PRO A C 1
ATOM 713 O O . PRO A 1 88 ? -4.976 -13.826 -4.595 1.00 86.50 88 PRO A O 1
ATOM 716 N N . GLU A 1 89 ? -4.051 -12.978 -6.436 1.00 85.94 89 GLU A N 1
ATOM 717 C CA . GLU A 1 89 ? -2.800 -13.743 -6.317 1.00 85.94 89 GLU A CA 1
ATOM 718 C C . GLU A 1 89 ? -1.765 -13.015 -5.446 1.00 85.94 89 GLU A C 1
ATOM 720 O O . GLU A 1 89 ? -0.848 -13.631 -4.899 1.00 85.94 89 GLU A O 1
ATOM 725 N N . TYR A 1 90 ? -1.904 -11.694 -5.307 1.00 84.00 90 TYR A N 1
ATOM 726 C CA . TYR A 1 90 ? -1.004 -10.870 -4.507 1.00 84.00 90 TYR A CA 1
ATOM 727 C C . TYR A 1 90 ? -1.404 -10.823 -3.021 1.00 84.00 90 TYR A C 1
ATOM 729 O O . TYR A 1 90 ? -0.513 -10.798 -2.157 1.00 84.00 90 TYR A O 1
ATOM 737 N N . PHE A 1 91 ? -2.704 -10.813 -2.699 1.00 87.88 91 PHE A N 1
ATOM 738 C CA . PHE A 1 91 ? -3.220 -10.523 -1.351 1.00 87.88 91 PHE A CA 1
ATOM 739 C C . PHE A 1 91 ? -4.164 -11.584 -0.802 1.00 87.88 91 PHE A C 1
ATOM 741 O O . PHE A 1 91 ? -5.112 -11.961 -1.518 1.00 87.88 91 PHE A O 1
#

Foldseek 3Di:
DAPAEDEDEDAQVCLVVVLVVLVVLVVDPCNVRYFYEYAYAHYDPVSVVSVVVRGDYYHHDDLPPPDDCVQCVPPSCVSVVVCVVVVVVGD

Radius of gyration: 14.15 Å; chains: 1; bounding box: 28×25×43 Å

Sequence (91 aa):
MKDRAIVSLADSKYFELLNELIDSILSFKDSENVSICILDAGLQSDQIKVLEKKVYKIVKAKWDIEVPDYKIKGREWLKSQVSRAFLPEYF

pLDDT: mean 89.57, std 9.65, range [60.91, 98.44]